Protein AF-A0A9D8MZ70-F1 (afdb_monomer_lite)

Sequence (181 aa):
PFPLDTIAHGWGFSRGAAQVTRVIPSFIDDLSDEHLTVKGLNGTYELSIDGIAIDTFSAATLAAGINLSNYRHTPQYQQALAVMALNETRWDVERRFREWAWVNYDFMMPAGFLNDNSEQAAQKFRELCKDNSWLASKKGTYDQMVRPEVREAYKQEMELLVDQIYKLNQPRKHTFLLKKL

Foldseek 3Di:
DAAWDQDQDDDPGDGGRVCVCVVVVCCCVVPPFDKQADADDAAKWFKDKQNHTFDIDGNVDNNVIDGCCVGCPHPLNVLNVVLVVLVVVLVVLVVLVVLQCCCQVVQCVVVVQRLNPDVVSVVSLVVVCVVPVVSVVCNVSNNQVSDVVSVVVSVVSSVVSVVVSVVSNDDDDMDMDIGHD

Secondary structure (DSSP, 8-state):
------S--STT----GGGHHHHSTTHHHHH---EE---S--SEEEEEETTEEEEEEEHHHHHH-EEGGG-TTSHHHHHHHHHHHHHHHHHHHHHHHHHHHHHIIIIITTTT-TT--SHHHHHHHHHHTTS-HHHHHTHHHHHHHTSHHHHHHHHHHHHHHHHHHHHH-SPPP--EEEEE-

Radius of gyration: 24.44 Å; chains: 1; bounding box: 49×24×69 Å

Structure (mmCIF, N/CA/C/O backbone):
data_AF-A0A9D8MZ70-F1
#
_entry.id   AF-A0A9D8MZ70-F1
#
loop_
_atom_site.group_PDB
_atom_site.id
_atom_site.type_symbol
_atom_site.label_atom_id
_atom_site.label_alt_id
_atom_site.label_comp_id
_atom_site.label_asym_id
_atom_site.label_entity_id
_atom_site.label_seq_id
_atom_site.pdbx_PDB_ins_code
_atom_site.Cartn_x
_atom_site.Cartn_y
_atom_site.Cartn_z
_atom_site.occupancy
_atom_site.B_iso_or_equiv
_atom_site.auth_seq_id
_atom_site.auth_comp_id
_atom_site.auth_asym_id
_atom_site.auth_atom_id
_atom_site.pdbx_PDB_model_num
ATOM 1 N N . PRO A 1 1 ? -4.889 -4.158 12.829 1.00 95.00 1 PRO A N 1
ATOM 2 C CA . PRO A 1 1 ? -5.870 -4.388 11.737 1.00 95.00 1 PRO A CA 1
ATOM 3 C C . PRO A 1 1 ? -5.279 -4.357 10.309 1.00 95.00 1 PRO A C 1
ATOM 5 O O . PRO A 1 1 ? -4.256 -3.712 10.076 1.00 95.00 1 PRO A O 1
ATOM 8 N N . PHE A 1 2 ? -5.940 -5.029 9.353 1.00 96.88 2 PHE A N 1
ATOM 9 C CA . PHE A 1 2 ? -5.606 -4.955 7.924 1.00 96.88 2 PHE A CA 1
ATOM 10 C C . PHE A 1 2 ? -6.157 -3.649 7.317 1.00 96.88 2 PHE A C 1
ATOM 12 O O . PHE A 1 2 ? -7.365 -3.398 7.394 1.00 96.88 2 PHE A O 1
ATOM 19 N N . PRO A 1 3 ? -5.310 -2.787 6.728 1.00 96.88 3 PRO A N 1
ATOM 20 C CA . PRO A 1 3 ? -5.757 -1.528 6.151 1.00 96.88 3 PRO A CA 1
ATOM 21 C C . PRO A 1 3 ? -6.425 -1.769 4.792 1.00 96.88 3 PRO A C 1
ATOM 23 O O . PRO A 1 3 ? -5.901 -2.485 3.943 1.00 96.88 3 PRO A O 1
ATOM 26 N N . LEU A 1 4 ? -7.584 -1.147 4.575 1.00 95.38 4 LEU A N 1
ATOM 27 C CA . LEU A 1 4 ? -8.304 -1.219 3.304 1.00 95.38 4 LEU A CA 1
ATOM 28 C C . LEU A 1 4 ? -8.311 0.134 2.599 1.00 95.38 4 LEU A C 1
ATOM 30 O O . LEU A 1 4 ? -8.761 1.135 3.165 1.00 95.38 4 LEU A O 1
ATOM 34 N N . ASP A 1 5 ? -7.862 0.158 1.349 1.00 94.88 5 ASP A N 1
ATOM 35 C CA . ASP A 1 5 ? -7.857 1.376 0.549 1.00 94.88 5 ASP A CA 1
ATOM 36 C C . ASP A 1 5 ? -9.246 1.690 -0.013 1.00 94.88 5 ASP A C 1
ATOM 38 O O . ASP A 1 5 ? -9.884 0.861 -0.663 1.00 94.88 5 ASP A O 1
ATOM 42 N N . THR A 1 6 ? -9.731 2.900 0.231 1.00 93.69 6 THR A N 1
ATOM 43 C CA . THR A 1 6 ? -11.033 3.361 -0.257 1.00 93.69 6 THR A CA 1
ATOM 44 C C . THR A 1 6 ? -10.952 4.026 -1.628 1.00 93.69 6 THR A C 1
ATOM 46 O O . THR A 1 6 ? -11.993 4.256 -2.244 1.00 93.69 6 THR A O 1
ATOM 49 N N . ILE A 1 7 ? -9.749 4.347 -2.107 1.00 93.50 7 ILE A N 1
ATOM 50 C CA . ILE A 1 7 ? -9.525 5.038 -3.375 1.00 93.50 7 ILE A CA 1
ATOM 51 C C . ILE A 1 7 ? -9.366 4.019 -4.509 1.00 93.50 7 ILE A C 1
ATOM 53 O O . ILE A 1 7 ? -8.772 2.954 -4.355 1.00 93.50 7 ILE A O 1
ATOM 57 N N . ALA A 1 8 ? -9.943 4.334 -5.669 1.00 93.62 8 ALA A N 1
ATOM 58 C CA . ALA A 1 8 ? -9.749 3.563 -6.890 1.00 93.62 8 ALA A CA 1
ATOM 59 C C . ALA A 1 8 ? -8.485 4.064 -7.603 1.00 93.62 8 ALA A C 1
ATOM 61 O O . ALA A 1 8 ? -8.526 5.052 -8.335 1.00 93.62 8 ALA A O 1
ATOM 62 N N . HIS A 1 9 ? -7.359 3.401 -7.350 1.00 89.19 9 HIS A N 1
ATOM 63 C CA . HIS A 1 9 ? -6.083 3.711 -7.990 1.00 89.19 9 HIS A CA 1
ATOM 64 C C . HIS A 1 9 ? -6.033 3.158 -9.417 1.00 89.19 9 HIS A C 1
ATOM 66 O O . HIS A 1 9 ? -6.472 2.041 -9.668 1.00 89.19 9 HIS A O 1
ATOM 72 N N . GLY A 1 10 ? -5.467 3.922 -10.353 1.00 86.56 10 GLY A N 1
ATOM 73 C CA . GLY A 1 10 ? -5.257 3.487 -11.735 1.00 86.56 10 GLY A CA 1
ATOM 74 C C . GLY A 1 10 ? -6.297 3.995 -12.738 1.00 86.56 10 GLY A C 1
ATOM 75 O O . GLY A 1 10 ? -7.455 4.272 -12.426 1.00 86.56 10 GLY A O 1
ATOM 76 N N . TRP A 1 11 ? -5.857 4.146 -13.988 1.00 84.88 11 TRP A N 1
ATOM 77 C CA . TRP A 1 11 ? -6.700 4.656 -15.066 1.00 84.88 11 TRP A CA 1
ATOM 78 C C . TRP A 1 11 ? -7.848 3.688 -15.379 1.00 84.88 11 TRP A C 1
ATOM 80 O O . TRP A 1 11 ? -7.628 2.503 -15.622 1.00 84.88 11 TRP A O 1
ATOM 90 N N . GLY A 1 12 ? -9.077 4.208 -15.390 1.00 89.94 12 GLY A N 1
ATOM 91 C CA . GLY A 1 12 ? -10.285 3.437 -15.694 1.00 89.94 12 GLY A CA 1
ATOM 92 C C . GLY A 1 12 ? -10.836 2.606 -14.529 1.00 89.94 12 GLY A C 1
ATOM 93 O O . GLY A 1 12 ? -11.868 1.954 -14.695 1.00 89.94 12 GLY A O 1
ATOM 94 N N . PHE A 1 13 ? -10.203 2.623 -13.351 1.00 91.31 13 PHE A N 1
ATOM 95 C CA . PHE A 1 13 ? -10.710 1.901 -12.184 1.00 91.31 13 PHE A CA 1
ATOM 96 C C . PHE A 1 13 ? -11.772 2.722 -11.445 1.00 91.31 13 PHE A C 1
ATOM 98 O O . PHE A 1 13 ? -11.669 3.935 -11.297 1.00 91.31 13 PHE A O 1
ATOM 105 N N . SER A 1 14 ? -12.820 2.038 -10.980 1.00 92.56 14 SER A N 1
ATOM 106 C CA . SER A 1 14 ? -13.974 2.644 -10.290 1.00 92.56 14 SER A CA 1
ATOM 107 C C . SER A 1 14 ? -14.202 2.089 -8.882 1.00 92.56 14 SER A C 1
ATOM 109 O O . SER A 1 14 ? -15.163 2.458 -8.205 1.00 92.56 14 SER A O 1
ATOM 111 N N . ARG A 1 15 ? -13.342 1.168 -8.435 1.00 93.19 15 ARG A N 1
ATOM 112 C CA . ARG A 1 15 ? -13.492 0.435 -7.177 1.00 93.19 15 ARG A CA 1
ATOM 113 C C . ARG A 1 15 ? -12.155 0.382 -6.446 1.00 93.19 15 ARG A C 1
ATOM 115 O O . ARG A 1 15 ? -11.182 -0.097 -7.013 1.00 93.19 15 ARG A O 1
ATOM 122 N N . GLY A 1 16 ? -12.127 0.868 -5.206 1.00 93.31 16 GLY A N 1
ATOM 123 C CA . GLY A 1 16 ? -10.988 0.692 -4.302 1.00 93.31 16 GLY A CA 1
ATOM 124 C C . GLY A 1 16 ? -10.985 -0.685 -3.637 1.00 93.31 16 GLY A C 1
ATOM 125 O O . GLY A 1 16 ? -12.011 -1.377 -3.620 1.00 93.31 16 GLY A O 1
ATOM 126 N N . ALA A 1 17 ? -9.848 -1.061 -3.050 1.00 93.69 17 ALA A N 1
ATOM 127 C CA . ALA A 1 17 ? -9.653 -2.354 -2.390 1.00 93.69 17 ALA A CA 1
ATOM 128 C C . ALA A 1 17 ? -10.687 -2.631 -1.282 1.00 93.69 17 ALA A C 1
ATOM 130 O O . ALA A 1 17 ? -11.139 -3.762 -1.120 1.00 93.69 17 ALA A O 1
ATOM 131 N N . ALA A 1 18 ? -11.147 -1.595 -0.577 1.00 94.69 18 ALA A N 1
ATOM 132 C CA . ALA A 1 18 ? -12.158 -1.680 0.473 1.00 94.69 18 ALA A CA 1
ATOM 133 C C . ALA A 1 18 ? -13.497 -2.264 0.001 1.00 94.69 18 ALA A C 1
ATOM 135 O O . ALA A 1 18 ? -14.266 -2.751 0.824 1.00 94.69 18 ALA A O 1
ATOM 136 N N . GLN A 1 19 ? -13.786 -2.268 -1.306 1.00 95.25 19 GLN A N 1
ATOM 137 C CA . GLN A 1 19 ? -14.992 -2.917 -1.825 1.00 95.25 19 GLN A CA 1
ATOM 138 C C . GLN A 1 19 ? -14.969 -4.445 -1.686 1.00 95.25 19 GLN A C 1
ATOM 140 O O . GLN A 1 19 ? -16.020 -5.066 -1.846 1.00 95.25 19 GLN A O 1
ATOM 145 N N . VAL A 1 20 ? -13.825 -5.050 -1.337 1.00 94.25 20 VAL A N 1
ATOM 146 C CA . VAL A 1 20 ? -13.727 -6.485 -1.034 1.00 94.25 20 VAL A CA 1
ATOM 147 C C . VAL A 1 20 ? -14.742 -6.919 0.023 1.00 94.25 20 VAL A C 1
ATOM 149 O O . VAL A 1 20 ? -15.337 -7.979 -0.126 1.00 94.25 20 VAL A O 1
ATOM 152 N N . THR A 1 21 ? -15.054 -6.069 1.007 1.00 93.50 21 THR A N 1
ATOM 153 C CA . THR A 1 21 ? -16.018 -6.376 2.080 1.00 93.50 21 THR A CA 1
ATOM 154 C C . THR A 1 21 ? -17.462 -6.485 1.590 1.00 93.50 21 THR A C 1
ATOM 156 O O . THR A 1 21 ? -18.312 -7.036 2.278 1.00 93.50 21 THR A O 1
ATOM 159 N N . ARG A 1 22 ? -17.767 -5.990 0.383 1.00 93.38 22 ARG A N 1
ATOM 160 C CA . ARG A 1 22 ? -19.078 -6.182 -0.260 1.00 93.38 22 ARG A CA 1
ATOM 161 C C . ARG A 1 22 ? -19.144 -7.468 -1.076 1.00 93.38 22 ARG A C 1
ATOM 163 O O . ARG A 1 22 ? -20.232 -7.980 -1.309 1.00 93.38 22 ARG A O 1
ATOM 170 N N . VAL A 1 23 ? -17.996 -7.946 -1.553 1.00 95.12 23 VAL A N 1
ATOM 171 C CA . VAL A 1 23 ? -17.881 -9.162 -2.370 1.00 95.12 23 VAL A CA 1
ATOM 172 C C . VAL A 1 23 ? -17.727 -10.391 -1.478 1.00 95.12 23 VAL A C 1
ATOM 174 O O . VAL A 1 23 ? -18.334 -11.423 -1.743 1.00 95.12 23 VAL A O 1
ATOM 177 N N . ILE A 1 24 ? -16.949 -10.257 -0.405 1.00 95.31 24 ILE A N 1
ATOM 178 C CA . ILE A 1 24 ? -16.707 -11.266 0.623 1.00 95.31 24 ILE A CA 1
ATOM 179 C C . ILE A 1 24 ? -17.100 -10.630 1.965 1.00 95.31 24 ILE A C 1
ATOM 181 O O . ILE A 1 24 ? -16.262 -9.994 2.609 1.00 95.31 24 ILE A O 1
ATOM 185 N N . PRO A 1 25 ? -18.375 -10.745 2.383 1.00 90.62 25 PRO A N 1
ATOM 186 C CA . PRO A 1 25 ? -18.862 -10.107 3.607 1.00 90.62 25 PRO A CA 1
ATOM 187 C C . PRO A 1 25 ? -18.110 -10.525 4.874 1.00 90.62 25 PRO A C 1
ATOM 189 O O . PRO A 1 25 ? -17.962 -9.710 5.775 1.00 90.62 25 PRO A O 1
ATOM 192 N N . SER A 1 26 ? -17.584 -11.754 4.915 1.00 93.00 26 SER A N 1
ATOM 193 C CA . SER A 1 26 ? -16.803 -12.275 6.043 1.00 93.00 26 S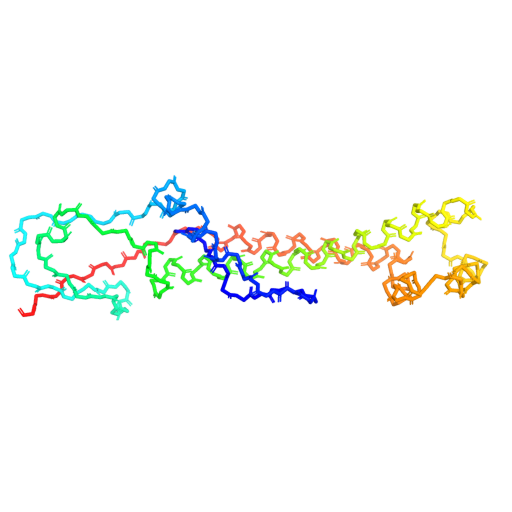ER A CA 1
ATOM 194 C C . SER A 1 26 ? -15.341 -11.823 6.052 1.00 93.00 26 SER A C 1
ATOM 196 O O . SER A 1 26 ? -14.625 -12.144 6.986 1.00 93.00 26 SER A O 1
ATOM 198 N N . PHE A 1 27 ? -14.863 -11.066 5.054 1.00 94.62 27 PHE A N 1
ATOM 199 C CA . PHE A 1 27 ? -13.437 -10.734 4.915 1.00 94.62 27 PHE A CA 1
ATOM 200 C C . PHE A 1 27 ? -12.829 -10.119 6.183 1.00 94.62 27 PHE A C 1
ATOM 202 O O . PHE A 1 27 ? -11.719 -10.476 6.574 1.00 94.62 27 PHE A O 1
ATOM 209 N N . ILE A 1 28 ? -13.543 -9.182 6.814 1.00 93.50 28 ILE A N 1
ATOM 210 C CA . ILE A 1 28 ? -13.063 -8.532 8.038 1.00 93.50 28 ILE A CA 1
ATOM 211 C C . ILE A 1 28 ? -13.038 -9.518 9.205 1.00 93.50 28 ILE A C 1
ATOM 213 O O . ILE A 1 28 ? -12.049 -9.550 9.931 1.00 93.50 28 ILE A O 1
ATOM 217 N N . ASP A 1 29 ? -14.077 -10.334 9.346 1.00 90.31 29 ASP A N 1
ATOM 218 C CA . ASP A 1 29 ? -14.194 -11.309 10.431 1.00 90.31 29 ASP A CA 1
ATOM 219 C C . ASP A 1 29 ? -13.171 -12.447 10.282 1.00 90.31 29 ASP A C 1
ATOM 221 O O . ASP A 1 29 ? -12.610 -12.915 11.266 1.00 90.31 29 ASP A O 1
ATOM 225 N N . ASP A 1 30 ? -12.862 -12.851 9.048 1.00 92.94 30 ASP A N 1
ATOM 226 C CA . ASP A 1 30 ? -11.947 -13.957 8.765 1.00 92.94 30 ASP A CA 1
ATOM 227 C C . ASP A 1 30 ? -10.468 -13.534 8.826 1.00 92.94 30 ASP A C 1
ATOM 229 O O . ASP A 1 30 ? -9.612 -14.323 9.229 1.00 92.94 30 ASP A O 1
ATOM 233 N N . LEU A 1 31 ? -10.137 -12.311 8.382 1.00 93.00 31 LEU A N 1
ATOM 234 C CA . LEU A 1 31 ? -8.747 -11.901 8.109 1.00 93.00 31 LEU A CA 1
ATOM 235 C C . LEU A 1 31 ? -8.291 -10.635 8.844 1.00 93.00 31 LEU A C 1
ATOM 237 O O . LEU A 1 31 ? -7.103 -10.309 8.822 1.00 93.00 31 LEU A O 1
ATOM 241 N N . SER A 1 32 ? -9.200 -9.898 9.479 1.00 93.00 32 SER A N 1
ATOM 242 C CA . SER A 1 32 ? -8.877 -8.666 10.202 1.00 93.00 32 SER A CA 1
ATOM 243 C C . SER A 1 32 ? -9.678 -8.543 11.499 1.00 93.00 32 SER A C 1
ATOM 245 O O . SER A 1 32 ? -10.183 -7.469 11.829 1.00 93.00 32 SER A O 1
ATOM 247 N N . ASP A 1 33 ? -9.774 -9.632 12.253 1.00 92.44 33 ASP A N 1
ATOM 248 C CA . ASP A 1 33 ? -10.443 -9.640 13.547 1.00 92.44 33 ASP A CA 1
ATOM 249 C C . ASP A 1 33 ? -9.554 -9.050 14.663 1.00 92.44 33 ASP A C 1
ATOM 251 O O . ASP A 1 33 ? -8.544 -9.632 15.060 1.00 92.44 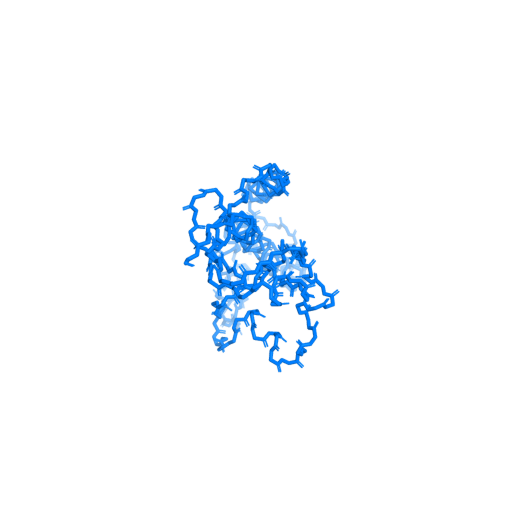33 ASP A O 1
ATOM 255 N N . GLU A 1 34 ? -9.922 -7.866 15.167 1.00 95.56 34 GLU A N 1
ATOM 256 C CA . GLU A 1 34 ? -9.282 -7.188 16.299 1.00 95.56 34 GLU A CA 1
ATOM 257 C C . GLU A 1 34 ? -10.299 -6.958 17.432 1.00 95.56 34 GLU A C 1
ATOM 259 O O . GLU A 1 34 ? -10.714 -5.832 17.717 1.00 95.56 34 GLU A O 1
ATOM 264 N N . HIS A 1 35 ? -10.749 -8.045 18.060 1.00 95.50 35 HIS A N 1
ATOM 265 C CA . HIS A 1 35 ? -11.798 -8.008 19.081 1.00 95.50 35 HIS A CA 1
ATOM 266 C C . HIS A 1 35 ? -11.371 -7.412 20.436 1.00 95.50 35 HIS A C 1
ATOM 268 O O . HIS A 1 35 ? -10.442 -7.881 21.096 1.00 95.50 35 HIS A O 1
ATOM 274 N N . LEU A 1 36 ? -12.160 -6.449 20.923 1.00 97.50 36 LEU A N 1
ATOM 275 C CA . LEU A 1 36 ? -12.163 -5.967 22.305 1.00 97.50 36 LEU A CA 1
ATOM 276 C C . LEU A 1 36 ? -13.424 -6.462 23.016 1.00 97.50 36 LEU A C 1
ATOM 278 O O . LEU A 1 36 ? -14.539 -6.135 22.617 1.00 97.50 36 LEU A O 1
ATOM 282 N N . THR A 1 37 ? -13.248 -7.218 24.101 1.00 98.38 37 THR A N 1
ATOM 283 C CA . THR A 1 37 ? -14.351 -7.695 24.951 1.00 98.38 37 THR A CA 1
ATOM 284 C C . THR A 1 37 ? -14.170 -7.202 26.380 1.00 98.38 37 THR A C 1
ATOM 286 O O . THR A 1 37 ? -13.137 -7.454 26.998 1.00 98.38 37 THR A O 1
ATOM 289 N N . VAL A 1 38 ? -15.194 -6.550 26.934 1.00 98.12 38 VAL A N 1
ATOM 290 C CA . VAL A 1 38 ? -15.197 -6.074 28.324 1.00 98.12 38 VAL A CA 1
ATOM 291 C C . VAL A 1 38 ? -16.490 -6.502 29.006 1.00 98.12 38 VAL A C 1
ATOM 293 O O . VAL A 1 38 ? -17.580 -6.063 28.650 1.00 98.12 38 VAL A O 1
ATOM 296 N N . LYS A 1 39 ? -16.366 -7.381 30.002 1.00 97.94 39 LYS A N 1
ATOM 297 C CA . LYS A 1 39 ? -17.492 -7.938 30.766 1.00 97.94 39 LYS A CA 1
ATOM 298 C C . LYS A 1 39 ? -17.579 -7.294 32.151 1.00 97.94 39 LYS A C 1
ATOM 300 O O . LYS A 1 39 ? -16.591 -6.782 32.665 1.00 97.94 39 LYS A O 1
ATOM 305 N N . GLY A 1 40 ? -18.763 -7.347 32.763 1.00 97.00 40 GLY A N 1
ATOM 306 C CA . GLY A 1 40 ? -19.000 -6.848 34.127 1.00 97.00 40 GLY A CA 1
ATOM 307 C C . GLY A 1 40 ? -19.352 -5.359 34.228 1.00 97.00 40 GLY A C 1
ATOM 308 O O . GLY A 1 40 ? -19.506 -4.845 35.332 1.00 97.00 40 GLY A O 1
ATOM 309 N N . LEU A 1 41 ? -19.504 -4.669 33.095 1.00 97.12 41 LEU A N 1
ATOM 310 C CA . LEU A 1 41 ? -19.966 -3.282 33.045 1.00 97.12 41 LEU A CA 1
ATOM 311 C C . LEU A 1 41 ? -21.500 -3.187 33.024 1.00 97.12 41 LEU A C 1
ATOM 313 O O . LEU A 1 41 ? -22.199 -4.174 32.797 1.00 97.12 41 LEU A O 1
ATOM 317 N N . ASN A 1 42 ? -22.029 -1.977 33.226 1.00 97.62 42 ASN A N 1
ATOM 318 C CA . ASN A 1 42 ? -23.446 -1.661 33.033 1.00 97.62 42 ASN A CA 1
ATOM 319 C C . ASN A 1 42 ? -23.638 -0.240 32.484 1.00 97.62 42 ASN A C 1
ATOM 321 O O . ASN A 1 42 ? -22.824 0.646 32.735 1.00 97.62 42 ASN A O 1
ATOM 325 N N . GLY A 1 43 ? -24.739 -0.014 31.769 1.00 97.81 43 GLY A N 1
ATOM 326 C CA . GLY A 1 43 ? -25.009 1.263 31.110 1.00 97.81 43 GLY A CA 1
ATOM 327 C C . GLY A 1 43 ? -24.228 1.425 29.806 1.00 97.81 43 GLY A C 1
ATOM 328 O O . GLY A 1 43 ? -23.960 0.441 29.111 1.00 97.81 43 GLY A O 1
ATOM 329 N N . THR A 1 44 ? -23.887 2.669 29.488 1.00 98.62 44 THR A N 1
ATOM 330 C CA . THR A 1 44 ? -23.281 3.074 28.217 1.00 98.62 44 THR A CA 1
ATOM 331 C C . THR A 1 44 ? -21.921 3.716 28.470 1.00 98.62 44 THR A C 1
ATOM 333 O O . THR A 1 44 ? -21.743 4.425 29.459 1.00 98.62 44 THR A O 1
ATOM 336 N N . TYR A 1 45 ? -20.959 3.452 27.589 1.00 98.81 45 TYR A N 1
ATOM 337 C CA . TYR A 1 45 ? -19.591 3.943 27.701 1.00 98.81 45 TYR A CA 1
ATOM 338 C C . TYR A 1 45 ? -19.119 4.529 26.381 1.00 98.81 45 TYR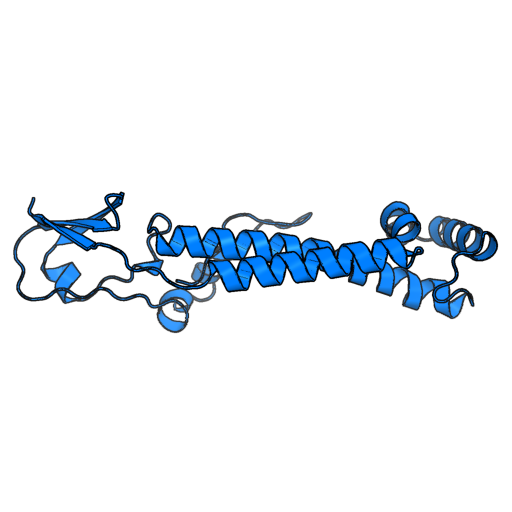 A C 1
ATOM 340 O O . TYR A 1 45 ? -19.311 3.922 25.332 1.00 98.81 45 TYR A O 1
ATOM 348 N N . GLU A 1 46 ? -18.430 5.658 26.448 1.00 98.62 46 GLU A N 1
ATOM 349 C CA . GLU A 1 46 ? -17.588 6.137 25.359 1.00 98.62 46 GLU A CA 1
ATOM 350 C C . GLU A 1 46 ? -16.235 5.420 25.435 1.00 98.62 46 GLU A C 1
ATOM 352 O O . GLU A 1 46 ? -15.557 5.456 26.470 1.00 98.62 46 GLU A O 1
ATOM 357 N N . LEU A 1 47 ? -15.853 4.746 24.350 1.00 98.69 47 LEU A N 1
ATOM 358 C CA . LEU A 1 47 ? -14.516 4.195 24.174 1.00 98.69 47 LEU A CA 1
ATOM 359 C C . LEU A 1 47 ? -13.616 5.258 23.553 1.00 98.69 47 LEU A C 1
ATOM 361 O O . LEU A 1 47 ? -13.930 5.807 22.499 1.00 98.69 47 LEU A O 1
ATOM 365 N N . SER A 1 48 ? -12.446 5.467 24.146 1.00 98.69 48 SER A N 1
ATOM 366 C CA . SER A 1 48 ? -11.338 6.171 23.504 1.00 98.69 48 SER A CA 1
ATOM 367 C C . SER A 1 48 ? -10.052 5.354 23.558 1.00 98.69 48 SER A C 1
ATOM 369 O O . SER A 1 48 ? -9.843 4.556 24.476 1.00 98.69 48 SER A O 1
ATOM 371 N N . ILE A 1 49 ? -9.194 5.548 22.557 1.00 98.69 49 ILE A N 1
ATOM 372 C CA . ILE A 1 49 ? -7.869 4.928 22.466 1.00 98.69 49 ILE A CA 1
ATOM 373 C C . ILE A 1 49 ? -6.854 6.046 22.257 1.00 98.69 49 ILE A C 1
ATOM 375 O O . ILE A 1 49 ? -6.988 6.834 21.325 1.00 98.69 49 ILE A O 1
ATOM 379 N N . ASP A 1 50 ? -5.874 6.153 23.153 1.00 98.31 50 ASP A N 1
ATOM 380 C CA . ASP A 1 50 ? -4.894 7.249 23.193 1.00 98.31 50 ASP A CA 1
ATOM 381 C C . ASP A 1 50 ? -5.543 8.648 23.174 1.00 98.31 50 ASP A C 1
ATOM 383 O O . ASP A 1 50 ? -5.038 9.591 22.569 1.00 98.31 50 ASP A O 1
ATOM 387 N N . GLY A 1 51 ? -6.702 8.781 23.828 1.00 97.75 51 GLY A N 1
ATOM 388 C CA . GLY A 1 51 ? -7.472 10.028 23.878 1.00 97.75 51 GLY A CA 1
ATOM 389 C C . GLY A 1 51 ? -8.299 10.330 22.622 1.00 97.75 51 GLY A C 1
ATOM 390 O O . GLY A 1 51 ? -9.022 11.323 22.610 1.00 97.75 51 GLY A O 1
ATOM 391 N N . ILE A 1 52 ? -8.250 9.482 21.590 1.00 98.12 52 ILE A N 1
ATOM 392 C CA . ILE A 1 52 ? -9.109 9.587 20.404 1.00 98.12 52 ILE A CA 1
ATOM 393 C C . ILE A 1 52 ? -10.430 8.877 20.694 1.00 98.12 52 ILE A C 1
ATOM 395 O O . ILE A 1 52 ? -10.435 7.674 20.954 1.00 98.12 52 ILE A O 1
ATOM 399 N N . ALA A 1 53 ? -11.546 9.607 20.644 1.00 98.12 53 ALA A N 1
ATOM 400 C CA . ALA A 1 53 ? -12.881 9.026 20.767 1.00 98.12 53 ALA A CA 1
ATOM 401 C C . ALA A 1 53 ? -13.153 8.067 19.599 1.00 98.12 53 ALA A C 1
ATOM 403 O O . ALA A 1 53 ? -13.010 8.439 18.433 1.00 98.12 53 ALA A O 1
ATOM 404 N N . ILE A 1 54 ? -13.524 6.827 19.921 1.00 98.25 54 ILE A N 1
ATOM 405 C CA . ILE A 1 54 ? -13.795 5.782 18.936 1.00 98.25 54 ILE A CA 1
ATOM 406 C C . ILE A 1 54 ? -15.283 5.723 18.633 1.00 98.25 54 ILE A C 1
ATOM 408 O O . ILE A 1 54 ? -15.677 6.007 17.505 1.00 98.25 54 ILE A O 1
ATOM 412 N N . ASP A 1 55 ? -16.081 5.360 19.636 1.00 98.44 55 ASP A N 1
ATOM 413 C CA . ASP A 1 55 ? -17.534 5.248 19.544 1.00 98.44 55 ASP A CA 1
ATOM 414 C C . ASP A 1 55 ? -18.135 5.071 20.951 1.00 98.44 55 ASP A C 1
ATOM 416 O O . ASP A 1 55 ? -17.417 4.939 21.949 1.00 98.44 55 ASP A O 1
ATOM 420 N N . THR A 1 56 ? -19.460 5.045 21.030 1.00 98.56 56 THR A N 1
ATOM 421 C CA . THR A 1 56 ? -20.227 4.792 22.245 1.00 98.56 56 THR A CA 1
ATOM 422 C C . THR A 1 56 ? -20.872 3.409 22.201 1.00 98.56 56 THR A C 1
ATOM 424 O O . THR A 1 56 ? -21.589 3.068 21.264 1.00 98.56 56 THR A O 1
ATOM 427 N N . PHE A 1 57 ? -20.682 2.620 23.257 1.00 98.50 57 PHE A N 1
ATOM 428 C CA . PHE A 1 57 ? -21.154 1.241 23.336 1.00 98.50 57 PHE A CA 1
ATOM 429 C C . PHE A 1 57 ? -21.963 0.976 24.598 1.00 98.50 57 PHE A C 1
ATOM 431 O O . PHE A 1 57 ? -21.642 1.456 25.687 1.00 98.50 57 PHE A O 1
ATOM 438 N N . SER A 1 58 ? -22.983 0.128 24.473 1.00 98.62 58 SER A N 1
ATOM 439 C CA . SER A 1 58 ? -23.617 -0.463 25.649 1.00 98.62 58 SER A CA 1
ATOM 440 C C . SER A 1 58 ? -22.686 -1.496 26.292 1.00 98.62 58 SER A C 1
ATOM 442 O O . SER A 1 58 ? -21.898 -2.158 25.610 1.00 98.62 58 SER A O 1
ATOM 444 N N . ALA A 1 59 ? -22.821 -1.706 27.601 1.00 98.44 59 ALA A N 1
ATOM 445 C CA . ALA A 1 59 ? -22.115 -2.778 28.297 1.00 98.44 59 ALA A CA 1
ATOM 446 C C . ALA A 1 59 ? -22.410 -4.169 27.703 1.00 98.44 59 ALA A C 1
ATOM 448 O O . ALA A 1 59 ? -21.529 -5.023 27.690 1.00 98.44 59 ALA A O 1
ATOM 449 N N . ALA A 1 60 ? -23.620 -4.390 27.174 1.00 98.44 60 ALA A N 1
ATOM 450 C CA . ALA A 1 60 ? -23.977 -5.636 26.497 1.00 98.44 60 ALA A CA 1
ATOM 451 C C . ALA A 1 60 ? -23.193 -5.816 25.185 1.00 98.44 60 ALA A C 1
ATOM 453 O O . ALA A 1 60 ? -22.674 -6.899 24.928 1.00 98.44 60 ALA A O 1
ATOM 454 N N . THR A 1 61 ? -23.041 -4.746 24.397 1.00 98.38 61 THR A N 1
ATOM 455 C CA . THR A 1 61 ? -22.235 -4.738 23.165 1.00 98.38 61 THR A CA 1
ATOM 456 C C . THR A 1 61 ? -20.762 -5.009 23.471 1.00 98.38 61 THR A C 1
ATOM 458 O O . THR A 1 61 ? -20.154 -5.875 22.851 1.00 98.38 61 THR A O 1
ATOM 461 N N . LEU A 1 62 ? -20.199 -4.343 24.485 1.00 98.44 62 LEU A N 1
ATOM 462 C CA . LEU A 1 62 ? -18.820 -4.588 24.926 1.00 98.44 62 LEU A CA 1
ATOM 463 C C . LEU A 1 62 ? -18.616 -6.017 25.451 1.00 98.44 62 LEU A C 1
ATOM 465 O O . LEU A 1 62 ? -17.553 -6.598 25.242 1.00 98.44 62 LEU A O 1
ATOM 469 N N . ALA A 1 63 ? -19.619 -6.599 26.113 1.00 98.31 63 ALA A N 1
ATOM 470 C CA . ALA A 1 63 ? -19.556 -7.971 26.612 1.00 98.31 63 ALA A CA 1
ATOM 471 C C . ALA A 1 63 ? -19.658 -9.024 25.496 1.00 98.31 63 ALA A C 1
ATOM 473 O O . ALA A 1 63 ? -19.087 -10.108 25.648 1.00 98.31 63 ALA A O 1
ATOM 474 N N . ALA A 1 64 ? -20.375 -8.712 24.410 1.00 98.00 64 ALA A N 1
ATOM 475 C CA . ALA A 1 64 ? -20.440 -9.528 23.197 1.00 98.00 64 ALA A CA 1
ATOM 476 C C . ALA A 1 64 ? -19.143 -9.451 22.370 1.00 98.00 64 ALA A C 1
ATOM 478 O O . ALA A 1 64 ? -18.793 -10.417 21.697 1.00 98.00 64 ALA A O 1
ATOM 479 N N . GLY A 1 65 ? -18.416 -8.339 22.486 1.00 97.62 65 GLY A N 1
ATOM 480 C CA . GLY A 1 65 ? -17.180 -8.076 21.763 1.00 97.62 65 GLY A CA 1
ATOM 481 C C . GLY A 1 65 ? -17.411 -7.142 20.578 1.00 97.62 65 GLY A C 1
ATOM 482 O O . GLY A 1 65 ? -18.415 -7.240 19.876 1.00 97.62 65 GLY A O 1
ATOM 483 N N . ILE A 1 66 ? -16.476 -6.217 20.374 1.00 97.50 66 ILE A N 1
ATOM 484 C CA . ILE A 1 66 ? -16.460 -5.301 19.231 1.00 97.50 66 ILE A CA 1
ATOM 485 C C . ILE A 1 66 ? -15.168 -5.493 18.443 1.00 97.50 66 ILE A C 1
ATOM 487 O O . ILE A 1 66 ? -14.095 -5.579 19.036 1.00 97.50 66 ILE A O 1
ATOM 491 N N . ASN A 1 67 ? -15.253 -5.523 17.115 1.00 97.19 67 ASN A N 1
ATOM 492 C CA . ASN A 1 67 ? -14.075 -5.594 16.257 1.00 97.19 67 ASN A CA 1
ATOM 493 C C . ASN A 1 67 ? -13.535 -4.181 15.986 1.00 97.19 67 ASN A C 1
ATOM 495 O O . ASN A 1 67 ? -14.142 -3.400 15.248 1.00 97.19 67 ASN A O 1
ATOM 499 N N . LEU A 1 68 ? -12.387 -3.850 16.582 1.00 97.75 68 LEU A N 1
ATOM 500 C CA . LEU A 1 68 ? -11.744 -2.540 16.464 1.00 97.75 68 LEU A CA 1
ATOM 501 C C . LEU A 1 68 ? -11.255 -2.241 15.042 1.00 97.75 68 LEU A C 1
ATOM 503 O O . LEU A 1 68 ? -11.103 -1.073 14.686 1.00 97.75 68 LEU A O 1
ATOM 507 N N . SER A 1 69 ? -11.060 -3.260 14.200 1.00 96.56 69 SER A N 1
ATOM 508 C CA . SER A 1 69 ? -10.642 -3.064 12.808 1.00 96.56 69 SER A CA 1
ATOM 509 C C . SER A 1 69 ? -11.686 -2.337 11.953 1.00 96.56 69 SER A C 1
ATOM 511 O O . SER A 1 69 ? -11.335 -1.730 10.942 1.00 96.56 69 SER A O 1
ATOM 513 N N . ASN A 1 70 ? -12.953 -2.325 12.381 1.00 95.00 70 ASN A N 1
ATOM 514 C CA . ASN A 1 70 ? -14.012 -1.558 11.726 1.00 95.00 70 ASN A CA 1
ATOM 515 C C . ASN A 1 70 ? -13.864 -0.040 11.934 1.00 95.00 70 ASN A C 1
ATOM 517 O O . ASN A 1 70 ? -14.488 0.750 11.226 1.00 95.00 70 ASN A O 1
ATOM 521 N N . TYR A 1 71 ? -13.015 0.384 12.872 1.00 96.62 71 TYR A N 1
ATOM 522 C CA . TYR A 1 71 ? -12.833 1.779 13.255 1.00 96.62 71 TYR A CA 1
ATOM 523 C C . TYR A 1 71 ? -11.516 2.320 12.696 1.00 96.62 71 TYR A C 1
ATOM 525 O O . TYR A 1 71 ? -10.444 2.206 13.297 1.00 96.62 71 TYR A O 1
ATOM 533 N N . ARG A 1 72 ? -11.602 2.949 11.517 1.00 95.62 72 ARG A N 1
ATOM 534 C CA . ARG A 1 72 ? -10.431 3.451 10.774 1.00 95.62 72 ARG A CA 1
ATOM 535 C C . ARG A 1 72 ? -9.622 4.507 11.526 1.00 95.62 72 ARG A C 1
ATOM 537 O O . ARG A 1 72 ? -8.447 4.689 11.227 1.00 95.62 72 ARG A O 1
ATOM 544 N N . HIS A 1 73 ? -10.236 5.234 12.453 1.00 96.44 73 HIS A N 1
ATOM 545 C CA . HIS A 1 73 ? -9.603 6.301 13.234 1.00 96.44 73 HIS A CA 1
ATOM 546 C C . HIS A 1 73 ? -8.910 5.814 14.509 1.00 96.44 73 HIS A C 1
ATOM 548 O O . HIS A 1 73 ? -8.336 6.633 15.223 1.00 96.44 73 HIS A O 1
ATOM 554 N N . THR A 1 74 ? -8.906 4.508 14.793 1.00 98.12 74 THR A N 1
ATOM 555 C CA . THR A 1 74 ? -8.068 3.975 15.877 1.00 98.12 74 THR A CA 1
ATOM 556 C C . THR A 1 74 ? -6.580 4.233 15.577 1.00 98.12 74 THR A C 1
ATOM 558 O O . THR A 1 74 ? -6.170 4.151 14.410 1.00 98.12 74 THR A O 1
ATOM 561 N N . PRO A 1 75 ? -5.741 4.534 16.589 1.00 98.25 75 PRO A N 1
ATOM 562 C CA . PRO A 1 75 ? -4.313 4.794 16.383 1.00 98.25 75 PRO A CA 1
ATOM 563 C C . PRO A 1 75 ? -3.589 3.687 15.601 1.00 98.25 75 PRO A C 1
ATOM 565 O O . PRO A 1 75 ? -2.825 3.968 14.676 1.00 98.25 75 PRO A O 1
ATOM 568 N N . GLN A 1 76 ? -3.873 2.423 15.914 1.00 97.62 76 GLN A N 1
ATOM 569 C CA . GLN A 1 76 ? -3.285 1.271 15.235 1.00 97.62 76 GLN A CA 1
ATOM 570 C C . GLN A 1 76 ? -3.788 1.092 13.793 1.00 97.62 76 GLN A C 1
ATOM 572 O O . GLN A 1 76 ? -3.044 0.604 12.941 1.00 97.62 76 GLN A O 1
ATOM 577 N N . TYR A 1 77 ? -5.016 1.515 13.469 1.00 98.06 77 TYR A N 1
ATOM 578 C CA . TYR A 1 77 ? -5.490 1.515 12.082 1.00 98.06 77 TYR A CA 1
ATOM 579 C C . TYR A 1 77 ? -4.843 2.647 11.278 1.00 98.06 77 TYR A C 1
ATOM 581 O O . TYR A 1 77 ? -4.457 2.437 10.131 1.00 98.06 77 TYR A O 1
ATOM 589 N N . GLN A 1 78 ? -4.629 3.819 11.881 1.00 98.06 78 GLN A N 1
ATOM 590 C CA . GLN A 1 78 ? -3.865 4.903 11.251 1.00 98.06 78 GLN A CA 1
ATOM 591 C C . GLN A 1 78 ? -2.409 4.493 10.977 1.00 98.06 78 GLN A C 1
ATOM 593 O O . GLN A 1 78 ? -1.885 4.752 9.894 1.00 98.06 78 GLN A O 1
ATOM 598 N N . GLN A 1 79 ? -1.777 3.773 11.908 1.00 98.38 79 GLN A N 1
ATOM 599 C CA . GLN A 1 79 ? -0.467 3.154 11.687 1.00 98.38 79 GLN A CA 1
ATOM 600 C C . GLN A 1 79 ? -0.494 2.172 10.504 1.00 98.38 79 GLN A C 1
ATOM 602 O O . GLN A 1 79 ? 0.391 2.214 9.647 1.00 98.38 79 GLN A O 1
ATOM 607 N N . ALA A 1 80 ? -1.523 1.324 10.414 1.00 98.38 80 ALA A N 1
ATOM 608 C CA . ALA A 1 80 ? -1.693 0.394 9.300 1.00 98.38 80 ALA A CA 1
ATOM 609 C C . ALA A 1 80 ? -1.902 1.117 7.954 1.00 98.38 80 ALA A C 1
ATOM 611 O O . ALA A 1 80 ? -1.325 0.714 6.947 1.00 98.38 80 ALA A O 1
ATOM 612 N N . LEU A 1 81 ? -2.659 2.219 7.921 1.00 98.06 81 LEU A N 1
ATOM 613 C CA . LEU A 1 81 ? -2.833 3.040 6.716 1.00 98.06 81 LEU A CA 1
ATOM 614 C C . LEU A 1 81 ? -1.520 3.672 6.244 1.00 98.06 81 LEU A C 1
ATOM 616 O O . LEU A 1 81 ? -1.269 3.728 5.042 1.00 98.06 81 LEU A O 1
ATOM 620 N N . ALA A 1 82 ? -0.654 4.095 7.166 1.00 98.38 82 ALA A N 1
ATOM 621 C CA . ALA A 1 82 ? 0.676 4.583 6.810 1.00 98.38 82 ALA A CA 1
ATOM 622 C C . ALA A 1 82 ? 1.547 3.472 6.189 1.00 98.38 82 ALA A C 1
ATOM 624 O O . ALA A 1 82 ? 2.220 3.708 5.186 1.00 98.38 82 ALA A O 1
ATOM 625 N N . VAL A 1 83 ? 1.482 2.244 6.720 1.00 98.62 83 VAL A N 1
ATOM 626 C CA . VAL A 1 83 ? 2.133 1.068 6.111 1.00 98.62 83 VAL A CA 1
ATOM 627 C C . VAL A 1 83 ? 1.582 0.783 4.708 1.00 98.62 83 VAL A C 1
ATOM 629 O O . VAL A 1 83 ? 2.357 0.549 3.782 1.00 98.62 83 VAL A O 1
ATOM 632 N N . MET A 1 84 ? 0.259 0.844 4.529 1.00 98.44 84 MET A N 1
ATOM 633 C CA . MET A 1 84 ? -0.398 0.657 3.230 1.00 98.44 84 MET A CA 1
ATOM 634 C C . MET A 1 84 ? 0.093 1.674 2.195 1.00 98.44 84 MET A C 1
ATOM 636 O O . MET A 1 84 ? 0.455 1.285 1.089 1.00 98.44 84 MET A O 1
ATOM 640 N N . ALA A 1 85 ? 0.171 2.954 2.566 1.00 98.06 85 ALA A N 1
ATOM 641 C CA . ALA A 1 85 ? 0.627 4.019 1.674 1.00 98.06 85 ALA A CA 1
ATOM 642 C C . ALA A 1 85 ? 2.100 3.851 1.251 1.00 98.06 85 ALA A C 1
ATOM 644 O O . ALA A 1 85 ? 2.443 4.043 0.081 1.00 98.06 85 ALA A O 1
ATOM 645 N N . LEU A 1 86 ? 2.975 3.445 2.181 1.00 98.62 86 LEU A N 1
ATOM 646 C CA . LEU A 1 86 ? 4.363 3.097 1.857 1.00 98.62 86 LEU A CA 1
ATOM 647 C C . LEU A 1 86 ? 4.431 1.920 0.874 1.00 98.62 86 LEU A C 1
ATOM 649 O O . LEU A 1 86 ? 5.222 1.948 -0.069 1.00 98.62 86 LEU A O 1
ATOM 653 N N . ASN A 1 87 ? 3.588 0.901 1.062 1.00 98.69 87 ASN A N 1
ATOM 654 C CA . ASN A 1 87 ? 3.551 -0.251 0.167 1.00 98.69 87 ASN A CA 1
ATOM 655 C C . ASN A 1 87 ? 3.007 0.096 -1.228 1.00 98.69 87 ASN A C 1
ATOM 657 O O . ASN A 1 87 ? 3.522 -0.432 -2.211 1.00 98.69 87 ASN A O 1
ATOM 661 N N . GLU A 1 88 ? 2.024 0.992 -1.329 1.00 97.94 88 GLU A N 1
ATOM 662 C CA . GLU A 1 88 ? 1.532 1.487 -2.622 1.00 97.94 88 GLU A CA 1
ATOM 663 C C . GLU A 1 88 ? 2.644 2.228 -3.378 1.00 97.94 88 GLU A C 1
ATOM 665 O O . GLU A 1 88 ? 2.895 1.966 -4.552 1.00 97.94 88 GLU A O 1
ATOM 670 N N . THR A 1 89 ? 3.414 3.062 -2.670 1.00 98.06 89 THR A N 1
ATOM 671 C CA . THR A 1 89 ? 4.573 3.760 -3.249 1.00 98.06 89 THR A CA 1
ATOM 672 C C . THR A 1 89 ? 5.628 2.760 -3.735 1.00 98.06 89 THR A C 1
ATOM 674 O O . THR A 1 89 ? 6.144 2.876 -4.846 1.00 98.06 89 THR A O 1
ATOM 677 N N . ARG A 1 90 ? 5.915 1.721 -2.938 1.00 98.62 90 ARG A N 1
ATOM 678 C CA . ARG A 1 90 ? 6.838 0.637 -3.307 1.00 98.62 90 ARG A CA 1
ATOM 679 C C . ARG A 1 90 ? 6.362 -0.099 -4.565 1.00 98.62 90 ARG A C 1
ATOM 681 O O . ARG A 1 90 ? 7.175 -0.386 -5.442 1.00 98.62 90 ARG A O 1
ATOM 688 N N . TRP A 1 91 ? 5.064 -0.388 -4.665 1.00 98.19 91 TRP A N 1
ATOM 689 C CA . TRP A 1 91 ? 4.460 -1.015 -5.842 1.00 98.19 91 TRP A CA 1
ATOM 690 C C . TRP A 1 91 ? 4.581 -0.133 -7.092 1.00 98.19 91 TRP A C 1
ATOM 692 O O . TRP A 1 91 ? 4.910 -0.636 -8.167 1.00 98.19 91 TRP A O 1
ATOM 702 N N . ASP A 1 92 ? 4.402 1.181 -6.962 1.00 96.44 92 ASP A N 1
ATOM 703 C CA . ASP A 1 92 ? 4.551 2.120 -8.077 1.00 96.44 92 ASP A CA 1
ATOM 704 C C . ASP A 1 92 ? 5.985 2.175 -8.623 1.00 96.44 92 ASP A C 1
ATOM 706 O O . ASP A 1 92 ? 6.192 2.245 -9.842 1.00 96.44 92 ASP A O 1
ATOM 710 N N . VAL A 1 93 ? 6.988 2.102 -7.742 1.00 97.94 93 VAL A N 1
ATOM 711 C CA . VAL A 1 93 ? 8.397 1.991 -8.149 1.00 97.94 93 VAL A CA 1
ATOM 712 C C . VAL A 1 93 ? 8.642 0.647 -8.842 1.00 97.94 93 VAL A C 1
ATOM 714 O O . VAL A 1 93 ? 9.204 0.614 -9.939 1.00 97.94 93 VAL A O 1
ATOM 717 N N . GLU A 1 94 ? 8.149 -0.458 -8.276 1.00 98.31 94 GLU A N 1
ATOM 718 C CA . GLU A 1 94 ? 8.250 -1.798 -8.872 1.00 98.31 94 GLU A CA 1
ATOM 719 C C . GLU A 1 94 ? 7.611 -1.858 -10.270 1.00 98.31 94 GLU A C 1
ATOM 721 O O . GLU A 1 94 ? 8.163 -2.456 -11.200 1.00 98.31 94 GLU A O 1
ATOM 726 N N . ARG A 1 95 ? 6.479 -1.177 -10.470 1.00 96.50 95 ARG A N 1
ATOM 727 C CA . ARG A 1 95 ? 5.790 -1.096 -11.763 1.00 96.50 95 ARG A CA 1
ATOM 728 C C . ARG A 1 95 ? 6.692 -0.535 -12.866 1.00 96.50 95 ARG A C 1
ATOM 730 O O . ARG A 1 95 ? 6.612 -1.015 -13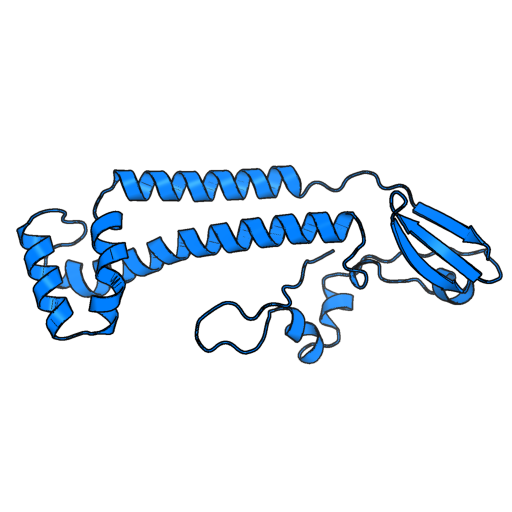.996 1.00 96.50 95 ARG A O 1
ATOM 737 N N . ARG A 1 96 ? 7.601 0.401 -12.562 1.00 96.31 96 ARG A N 1
ATOM 738 C CA . ARG A 1 96 ? 8.591 0.920 -13.533 1.00 96.31 96 ARG A CA 1
ATOM 739 C C . ARG A 1 96 ? 9.557 -0.167 -14.000 1.00 96.31 96 ARG A C 1
ATOM 741 O O . ARG A 1 96 ? 9.896 -0.213 -15.180 1.00 96.31 96 ARG A O 1
ATOM 748 N N . PHE A 1 97 ? 9.948 -1.089 -13.118 1.00 98.00 97 PHE A N 1
ATOM 749 C CA . PHE A 1 97 ? 10.745 -2.258 -13.503 1.00 98.00 97 PHE A CA 1
ATOM 750 C C . PHE A 1 97 ? 9.957 -3.224 -14.380 1.00 98.00 97 PHE A C 1
ATOM 752 O O . PHE A 1 97 ? 10.525 -3.785 -15.313 1.00 98.00 97 PHE A O 1
ATOM 759 N N . ARG A 1 98 ? 8.657 -3.408 -14.120 1.00 97.88 98 ARG A N 1
ATOM 760 C CA . ARG A 1 98 ? 7.792 -4.236 -14.976 1.00 97.88 98 ARG A CA 1
ATOM 761 C C . ARG A 1 98 ? 7.642 -3.632 -16.371 1.00 97.88 98 ARG A C 1
ATOM 763 O O . ARG A 1 98 ? 7.731 -4.363 -17.352 1.00 97.88 98 ARG A O 1
ATOM 770 N N . GLU A 1 99 ? 7.478 -2.313 -16.464 1.00 96.69 99 GLU A N 1
ATOM 771 C CA . GLU A 1 99 ? 7.466 -1.592 -17.742 1.00 96.69 99 GLU A CA 1
ATOM 772 C C . GLU A 1 99 ? 8.809 -1.701 -18.474 1.00 96.69 99 GLU A C 1
ATOM 774 O O . GLU A 1 99 ? 8.831 -2.041 -19.653 1.00 96.69 99 GLU A O 1
ATOM 779 N N . TRP A 1 100 ? 9.926 -1.468 -17.778 1.00 96.94 100 TRP A N 1
ATOM 780 C CA . TRP A 1 100 ? 11.271 -1.643 -18.330 1.00 96.94 100 TRP A CA 1
ATOM 781 C C . TRP A 1 100 ? 11.498 -3.065 -18.847 1.00 96.94 100 TRP A C 1
ATOM 783 O O . TRP A 1 100 ? 11.965 -3.239 -19.969 1.00 96.94 100 TRP A O 1
ATOM 793 N N . ALA A 1 101 ? 11.140 -4.077 -18.054 1.00 97.62 101 ALA A N 1
ATOM 794 C CA . ALA A 1 101 ? 11.265 -5.474 -18.442 1.00 97.62 101 ALA A CA 1
ATOM 795 C C . ALA A 1 101 ? 10.435 -5.765 -19.695 1.00 97.62 101 ALA A C 1
ATOM 797 O O . ALA A 1 101 ? 10.963 -6.336 -20.641 1.00 97.62 101 ALA A O 1
ATOM 798 N N . TRP A 1 102 ? 9.182 -5.313 -19.743 1.00 98.00 102 TRP A N 1
ATOM 799 C CA . TRP A 1 102 ? 8.340 -5.474 -20.926 1.00 98.00 102 TRP A CA 1
ATOM 800 C C . TRP A 1 102 ? 8.977 -4.853 -22.177 1.00 98.00 102 TRP A C 1
ATOM 802 O O . TRP A 1 102 ? 9.119 -5.530 -23.189 1.00 98.00 102 TRP A O 1
ATOM 812 N N . VAL A 1 103 ? 9.454 -3.603 -22.106 1.00 97.56 103 VAL A N 1
ATOM 813 C CA . VAL A 1 103 ? 10.141 -2.964 -23.245 1.00 97.56 103 VAL A CA 1
ATOM 814 C C . VAL A 1 103 ? 11.391 -3.749 -23.656 1.00 97.56 103 VAL A C 1
ATOM 816 O O . VAL A 1 103 ? 11.630 -3.994 -24.837 1.00 97.56 103 VAL A O 1
ATOM 819 N N . ASN A 1 104 ? 12.210 -4.142 -22.688 1.00 95.75 104 ASN A N 1
ATOM 820 C CA . ASN A 1 104 ? 13.515 -4.718 -22.964 1.00 95.75 104 ASN A CA 1
ATOM 821 C C . ASN A 1 104 ? 13.424 -6.163 -23.482 1.00 95.75 104 ASN A C 1
ATOM 823 O O . ASN A 1 104 ? 14.079 -6.504 -24.463 1.00 95.75 104 ASN A O 1
ATOM 827 N N . TYR A 1 105 ? 12.572 -6.995 -22.884 1.00 97.56 105 TYR A N 1
ATOM 828 C CA . TYR A 1 105 ? 12.415 -8.395 -23.276 1.00 97.56 105 TYR A CA 1
ATOM 829 C C . TYR A 1 105 ? 11.521 -8.578 -24.507 1.00 97.56 105 TYR A C 1
ATOM 831 O O . TYR A 1 105 ? 11.869 -9.380 -25.370 1.00 97.56 105 TYR A O 1
ATOM 839 N N . ASP A 1 106 ? 10.428 -7.824 -24.646 1.00 97.81 106 ASP A N 1
ATOM 840 C CA . ASP A 1 106 ? 9.477 -8.066 -25.741 1.00 97.81 106 ASP A CA 1
ATOM 841 C C . ASP A 1 106 ? 9.857 -7.318 -27.031 1.00 97.81 106 ASP A C 1
ATOM 843 O O . ASP A 1 106 ? 9.441 -7.719 -28.117 1.00 97.81 106 ASP A O 1
ATOM 847 N N . PHE A 1 107 ? 10.663 -6.248 -26.942 1.00 97.44 107 PHE A N 1
ATOM 848 C CA . PHE A 1 107 ? 11.025 -5.416 -28.101 1.00 97.44 107 PHE A CA 1
ATOM 849 C C . PHE A 1 107 ? 12.526 -5.355 -28.353 1.00 97.44 107 PHE A C 1
ATOM 851 O O . PHE A 1 107 ? 12.975 -5.618 -29.471 1.00 97.44 107 PHE A O 1
ATOM 858 N N . MET A 1 108 ? 13.316 -5.012 -27.333 1.00 97.75 108 MET A N 1
ATOM 859 C CA . MET A 1 108 ? 14.745 -4.769 -27.538 1.00 97.75 108 MET A CA 1
ATOM 860 C C . MET A 1 108 ? 15.537 -6.066 -27.709 1.00 97.75 108 MET A C 1
ATOM 862 O O . MET A 1 108 ? 16.396 -6.130 -28.584 1.00 97.75 108 MET A O 1
ATOM 866 N N . MET A 1 109 ? 15.218 -7.124 -26.958 1.00 97.81 109 MET A N 1
ATOM 867 C CA . MET A 1 109 ? 15.870 -8.429 -27.092 1.00 97.81 109 MET A CA 1
ATOM 868 C C . MET A 1 109 ? 15.693 -9.035 -28.498 1.00 97.81 109 MET A C 1
ATOM 870 O O . MET A 1 109 ? 16.719 -9.347 -29.106 1.00 97.81 109 MET A O 1
ATOM 874 N N . PRO A 1 110 ? 14.478 -9.146 -29.080 1.00 98.06 110 PRO A N 1
ATOM 875 C CA . PRO A 1 110 ? 14.317 -9.618 -30.459 1.00 98.06 110 PRO A CA 1
ATOM 876 C C . PRO A 1 110 ? 15.015 -8.733 -31.497 1.00 98.06 110 PRO A C 1
ATOM 878 O O . PRO A 1 110 ? 15.423 -9.217 -32.549 1.00 98.06 110 PRO A O 1
ATOM 881 N N . ALA A 1 111 ? 15.170 -7.440 -31.203 1.00 96.94 111 ALA A N 1
ATOM 882 C CA . ALA A 1 111 ? 15.889 -6.500 -32.054 1.00 96.94 111 ALA A CA 1
ATOM 883 C C . ALA A 1 111 ? 17.422 -6.547 -31.882 1.00 96.94 111 ALA A C 1
ATOM 885 O O . ALA A 1 111 ? 18.114 -5.814 -32.584 1.00 96.94 111 ALA A O 1
ATOM 886 N N . GLY A 1 112 ? 17.952 -7.385 -30.981 1.00 97.75 112 GLY A N 1
ATOM 887 C CA . GLY A 1 112 ? 19.391 -7.531 -30.730 1.00 97.75 112 GLY A CA 1
ATOM 888 C C . GLY A 1 112 ? 19.990 -6.508 -29.757 1.00 97.75 112 GLY A C 1
ATOM 889 O O . GLY A 1 112 ? 21.207 -6.398 -29.674 1.00 97.75 112 GLY A O 1
ATOM 890 N N . PHE A 1 113 ? 19.156 -5.782 -29.008 1.00 97.56 113 PHE A N 1
ATOM 891 C CA . PHE A 1 113 ? 19.540 -4.651 -28.152 1.00 97.56 113 PHE A CA 1
ATOM 892 C C . PHE A 1 113 ? 19.171 -4.855 -26.670 1.00 97.56 113 PHE A C 1
ATOM 894 O O . PHE A 1 113 ? 18.866 -3.900 -25.953 1.00 97.56 113 PHE A O 1
ATOM 901 N N . LEU A 1 114 ? 19.166 -6.104 -26.191 1.00 95.50 114 LEU A N 1
ATOM 902 C CA . LEU A 1 114 ? 18.879 -6.419 -24.787 1.00 95.50 114 LEU A CA 1
ATOM 903 C C . LEU A 1 114 ? 19.837 -5.666 -23.854 1.00 95.50 114 LEU A C 1
ATOM 905 O O . LEU A 1 114 ? 21.046 -5.882 -23.901 1.00 95.50 114 LEU A O 1
ATOM 909 N N . ASN A 1 115 ? 19.286 -4.838 -22.963 1.00 90.88 115 ASN A N 1
ATOM 910 C CA . ASN A 1 115 ? 20.049 -3.988 -22.037 1.00 90.88 115 ASN A CA 1
ATOM 911 C C . ASN A 1 115 ? 21.069 -3.041 -22.709 1.00 90.88 115 ASN A C 1
ATOM 913 O O . ASN A 1 115 ? 21.965 -2.550 -22.021 1.00 90.88 115 ASN A O 1
ATOM 917 N N . ASP A 1 116 ? 20.952 -2.770 -24.012 1.00 94.25 116 ASP A N 1
ATOM 918 C CA . ASP A 1 116 ? 21.869 -1.871 -24.715 1.00 94.25 116 ASP A CA 1
ATOM 919 C C . ASP A 1 116 ? 21.457 -0.396 -24.533 1.00 94.25 116 ASP A C 1
ATOM 921 O O . ASP A 1 116 ? 20.305 -0.019 -24.742 1.00 94.25 116 ASP A O 1
ATOM 925 N N . ASN A 1 117 ? 22.424 0.440 -24.148 1.00 94.25 117 ASN A N 1
ATOM 926 C CA . ASN A 1 117 ? 22.295 1.889 -23.960 1.00 94.25 117 ASN A CA 1
ATOM 927 C C . ASN A 1 117 ? 23.009 2.692 -25.070 1.00 94.25 117 ASN A C 1
ATOM 929 O O . ASN A 1 117 ? 23.385 3.848 -24.877 1.00 94.25 117 ASN A O 1
ATOM 933 N N . SER A 1 118 ? 23.270 2.072 -26.219 1.00 96.25 118 SER A N 1
ATOM 934 C CA . SER A 1 118 ? 23.870 2.729 -27.376 1.00 96.25 118 SER A CA 1
ATOM 935 C C . SER A 1 118 ? 22.876 3.638 -28.111 1.00 96.25 118 SER A C 1
ATOM 937 O O . SER A 1 118 ? 21.655 3.473 -28.037 1.00 96.25 118 SER A O 1
ATOM 939 N N . GLU A 1 119 ? 23.396 4.579 -28.906 1.00 96.06 119 GLU A N 1
ATOM 940 C CA . GLU A 1 119 ? 22.555 5.387 -29.803 1.00 96.06 119 GLU A CA 1
ATOM 941 C C . GLU A 1 119 ? 21.831 4.514 -30.842 1.00 96.06 119 GLU A C 1
ATOM 943 O O . GLU A 1 119 ? 20.714 4.829 -31.247 1.00 96.06 119 GLU A O 1
ATOM 948 N N . GLN A 1 120 ? 22.422 3.377 -31.230 1.00 97.62 120 GLN A N 1
ATOM 949 C CA . GLN A 1 120 ? 21.787 2.417 -32.137 1.00 97.62 120 GLN A CA 1
ATOM 950 C C . GLN A 1 120 ? 20.552 1.779 -31.489 1.00 97.62 120 GLN A C 1
ATOM 952 O O . GLN A 1 120 ? 19.490 1.734 -32.113 1.00 97.62 120 GLN A O 1
ATOM 957 N N . ALA A 1 121 ? 20.650 1.375 -30.219 1.00 97.31 121 ALA A N 1
ATOM 958 C CA . ALA A 1 121 ? 19.511 0.880 -29.450 1.00 97.31 121 ALA A CA 1
ATOM 959 C C . ALA A 1 121 ? 18.427 1.958 -29.294 1.00 97.31 121 ALA A C 1
ATOM 961 O O . ALA A 1 121 ? 17.241 1.688 -29.497 1.00 97.31 121 ALA A O 1
ATOM 962 N N . ALA A 1 122 ? 18.817 3.205 -29.005 1.00 96.50 122 ALA A N 1
ATOM 963 C CA . ALA A 1 122 ? 17.886 4.327 -28.899 1.00 96.50 122 ALA A CA 1
ATOM 964 C C . ALA A 1 122 ? 17.171 4.622 -30.230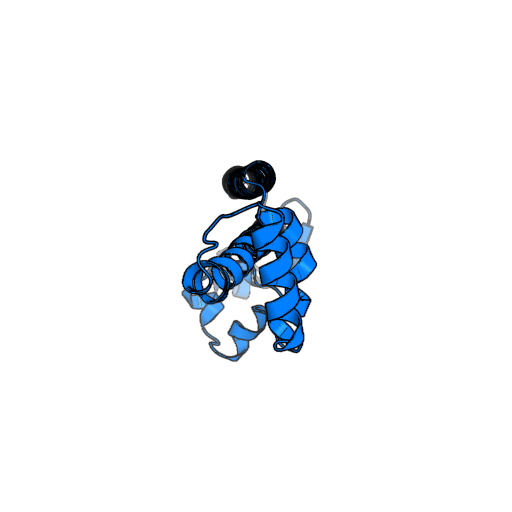 1.00 96.50 122 ALA A C 1
ATOM 966 O O . ALA A 1 122 ? 15.954 4.831 -30.251 1.00 96.50 122 ALA A O 1
ATOM 967 N N . GLN A 1 123 ? 17.894 4.597 -31.354 1.00 97.38 123 GLN A N 1
ATOM 968 C CA . GLN A 1 123 ? 17.305 4.729 -32.684 1.00 97.38 123 GLN A CA 1
ATOM 969 C C . GLN A 1 123 ? 16.322 3.595 -32.962 1.00 97.38 123 GLN A C 1
ATOM 971 O O . GLN A 1 123 ? 15.186 3.865 -33.363 1.00 97.38 123 GLN A O 1
ATOM 976 N N . LYS A 1 124 ? 16.719 2.349 -32.685 1.00 97.69 124 LYS A N 1
ATOM 977 C CA . LYS A 1 124 ? 15.853 1.193 -32.896 1.00 97.69 124 LYS A CA 1
ATOM 978 C C . LYS A 1 124 ? 14.578 1.281 -32.061 1.00 97.69 124 LYS A C 1
ATOM 980 O O . LYS A 1 124 ? 13.488 1.062 -32.584 1.00 97.69 124 LYS A O 1
ATOM 985 N N . PHE A 1 125 ? 14.683 1.676 -30.796 1.00 97.56 125 PHE A N 1
ATOM 986 C CA . PHE A 1 125 ? 13.525 1.897 -29.933 1.00 97.56 125 PHE A CA 1
ATOM 987 C C . PHE A 1 125 ? 12.577 2.972 -30.494 1.00 97.56 125 PHE A C 1
ATOM 989 O O . PHE A 1 125 ? 11.360 2.771 -30.535 1.00 97.56 125 PHE A O 1
ATOM 996 N N . ARG A 1 126 ? 13.110 4.101 -30.991 1.00 97.19 126 ARG A N 1
ATOM 997 C CA . ARG A 1 126 ? 12.303 5.160 -31.629 1.00 97.19 126 ARG A CA 1
ATOM 998 C C . ARG A 1 126 ? 11.590 4.678 -32.890 1.00 97.19 126 ARG A C 1
ATOM 1000 O O . ARG A 1 126 ? 10.476 5.133 -33.143 1.00 97.19 126 ARG A O 1
ATOM 1007 N N . GLU A 1 127 ? 12.206 3.792 -33.668 1.00 97.56 127 GLU A N 1
ATOM 1008 C CA . GLU A 1 127 ? 11.569 3.156 -34.826 1.00 97.56 127 GLU A CA 1
ATOM 1009 C C . GLU A 1 127 ? 10.403 2.267 -34.393 1.00 97.56 127 GLU A C 1
ATOM 1011 O O . GLU A 1 127 ? 9.291 2.475 -34.867 1.00 97.56 127 GLU A O 1
ATOM 1016 N N . LEU A 1 128 ? 10.618 1.369 -33.426 1.00 96.94 128 LEU A N 1
ATOM 1017 C CA . LEU A 1 128 ? 9.576 0.475 -32.901 1.00 96.94 128 LEU A CA 1
ATOM 1018 C C . LEU A 1 128 ? 8.381 1.244 -32.311 1.00 96.94 128 LEU A C 1
ATOM 1020 O O . LEU A 1 128 ? 7.236 0.811 -32.417 1.00 96.94 128 LEU A O 1
ATOM 1024 N N . CYS A 1 129 ? 8.624 2.419 -31.724 1.00 97.50 129 CYS A N 1
ATOM 1025 C CA . CYS A 1 129 ? 7.565 3.284 -31.202 1.00 97.50 129 CYS A CA 1
ATOM 1026 C C . CYS A 1 129 ? 6.621 3.844 -32.280 1.00 97.50 129 CYS A C 1
ATOM 1028 O O . CYS A 1 129 ? 5.521 4.269 -31.931 1.00 97.50 129 CYS A O 1
ATOM 1030 N N . LYS A 1 130 ? 7.032 3.922 -33.554 1.00 96.88 130 LYS A N 1
ATOM 1031 C CA . LYS A 1 130 ? 6.180 4.475 -34.626 1.00 96.88 130 LYS A CA 1
ATOM 1032 C C . LYS A 1 130 ? 4.970 3.586 -34.899 1.00 96.88 130 LYS A C 1
ATOM 1034 O O . LYS A 1 130 ? 3.889 4.108 -35.151 1.00 96.88 130 LYS A O 1
ATOM 1039 N N . ASP A 1 131 ? 5.152 2.277 -34.757 1.00 94.81 131 ASP A N 1
ATOM 1040 C CA . ASP A 1 131 ? 4.134 1.272 -35.066 1.00 94.81 131 ASP A CA 1
ATOM 1041 C C . ASP A 1 131 ? 3.354 0.814 -33.820 1.00 94.81 131 ASP A C 1
ATOM 1043 O O . ASP A 1 131 ? 2.402 0.043 -33.925 1.00 94.81 131 ASP A O 1
ATOM 1047 N N . ASN A 1 132 ? 3.732 1.283 -32.622 1.00 96.81 132 ASN A N 1
ATOM 1048 C CA . ASN A 1 132 ? 3.106 0.877 -31.365 1.00 96.81 132 ASN A CA 1
ATOM 1049 C C . ASN A 1 132 ? 2.932 2.057 -30.392 1.00 96.81 132 ASN A C 1
ATOM 1051 O O . ASN A 1 132 ? 3.862 2.466 -29.693 1.00 96.81 132 ASN A O 1
ATOM 1055 N N . SER A 1 133 ? 1.701 2.573 -30.295 1.00 95.88 133 SER A N 1
ATOM 1056 C CA . SER A 1 133 ? 1.361 3.693 -29.405 1.00 95.88 133 SER A CA 1
ATOM 1057 C C . SER A 1 133 ? 1.539 3.369 -27.918 1.00 95.88 133 SER A C 1
ATOM 1059 O O . SER A 1 133 ? 1.885 4.257 -27.139 1.00 95.88 133 SER A O 1
ATOM 1061 N N . TRP A 1 134 ? 1.344 2.109 -27.510 1.00 94.62 134 TRP A N 1
ATOM 1062 C CA . TRP A 1 134 ? 1.563 1.700 -26.122 1.00 94.62 134 TRP A CA 1
ATOM 1063 C C . TRP A 1 134 ? 3.052 1.707 -25.780 1.00 94.62 134 TRP A C 1
ATOM 1065 O O . TRP A 1 134 ? 3.438 2.292 -24.772 1.00 94.62 134 TRP A O 1
ATOM 1075 N N . LEU A 1 135 ? 3.905 1.177 -26.658 1.00 97.00 135 LEU A N 1
ATOM 1076 C CA . LEU A 1 135 ? 5.360 1.280 -26.529 1.00 97.00 135 LEU A CA 1
ATOM 1077 C C . LEU A 1 135 ? 5.815 2.745 -26.508 1.00 97.00 135 LEU A C 1
ATOM 1079 O O . LEU A 1 135 ? 6.601 3.142 -25.649 1.00 97.00 135 LEU A O 1
ATOM 1083 N N . ALA A 1 136 ? 5.254 3.577 -27.390 1.00 97.12 136 ALA A N 1
ATOM 1084 C CA . ALA A 1 136 ? 5.549 5.005 -27.431 1.00 97.12 136 ALA A CA 1
ATOM 1085 C C . ALA A 1 136 ? 5.195 5.730 -26.120 1.00 97.12 136 ALA A C 1
ATOM 1087 O O . ALA A 1 136 ? 5.891 6.676 -25.748 1.00 97.12 136 ALA A O 1
ATOM 1088 N N . SER A 1 137 ? 4.168 5.277 -25.392 1.00 95.56 137 SER A N 1
ATOM 1089 C CA . SER A 1 137 ? 3.815 5.816 -24.069 1.00 95.56 137 SER A CA 1
ATOM 1090 C C . SER A 1 137 ? 4.872 5.528 -22.993 1.00 95.56 137 SER A C 1
ATOM 1092 O O . SER A 1 137 ? 4.905 6.203 -21.968 1.00 95.56 137 SER A O 1
ATOM 1094 N N . LYS A 1 138 ? 5.767 4.557 -23.229 1.00 96.00 138 LYS A N 1
ATOM 1095 C CA . LYS A 1 138 ? 6.828 4.138 -22.297 1.00 96.00 138 LYS A CA 1
ATOM 1096 C C . LYS A 1 138 ? 8.185 4.774 -22.584 1.00 96.00 138 LYS A C 1
ATOM 1098 O O . LYS A 1 138 ? 9.167 4.410 -21.945 1.00 96.00 138 LYS A O 1
ATOM 1103 N N . LYS A 1 139 ? 8.256 5.752 -23.498 1.00 95.06 139 LYS A N 1
ATOM 1104 C CA . LYS A 1 139 ? 9.505 6.458 -23.841 1.00 95.06 139 LYS A CA 1
ATOM 1105 C C . LYS A 1 139 ? 10.225 7.029 -22.621 1.00 95.06 139 LYS A C 1
ATOM 1107 O O . LYS A 1 139 ? 11.427 6.836 -22.506 1.00 95.06 139 LYS A O 1
ATOM 1112 N N . GLY A 1 140 ? 9.491 7.684 -21.717 1.00 94.44 140 GLY A N 1
ATOM 1113 C CA . GLY A 1 140 ? 10.070 8.247 -20.493 1.00 94.44 140 GLY A CA 1
ATOM 1114 C C . GLY A 1 140 ? 10.681 7.172 -19.594 1.00 94.44 140 GLY A C 1
ATOM 1115 O O . GLY A 1 140 ? 11.836 7.293 -19.198 1.00 94.44 140 GLY A O 1
ATOM 1116 N N . THR A 1 141 ? 9.944 6.082 -19.344 1.00 94.75 141 THR A N 1
ATOM 1117 C CA . THR A 1 141 ? 10.450 4.950 -18.557 1.00 94.75 141 THR A CA 1
ATOM 1118 C C . THR A 1 141 ? 11.683 4.328 -19.212 1.00 94.75 141 THR A C 1
ATOM 1120 O O . THR A 1 141 ? 12.663 4.083 -18.520 1.00 94.75 141 THR A O 1
ATOM 1123 N N . TYR A 1 142 ? 11.678 4.102 -20.531 1.00 95.44 142 TYR A N 1
ATOM 1124 C CA . TYR A 1 142 ? 12.820 3.524 -21.250 1.00 95.44 142 TYR A CA 1
ATOM 1125 C C . TYR A 1 142 ? 14.074 4.410 -21.180 1.00 95.44 142 TYR A C 1
ATOM 1127 O O . TYR A 1 142 ? 15.139 3.919 -20.811 1.00 95.44 142 TYR A O 1
ATOM 1135 N N . ASP A 1 143 ? 13.945 5.707 -21.479 1.00 93.56 143 ASP A N 1
ATOM 1136 C CA . ASP A 1 143 ? 15.062 6.666 -21.485 1.00 93.56 143 ASP A CA 1
ATOM 1137 C C . ASP A 1 143 ? 15.768 6.763 -20.122 1.00 93.56 143 ASP A C 1
ATOM 1139 O O . ASP A 1 143 ? 16.992 6.865 -20.041 1.00 93.56 143 ASP A O 1
ATOM 1143 N N . GLN A 1 144 ? 14.998 6.659 -19.038 1.00 95.12 144 GLN A N 1
ATOM 1144 C CA . GLN A 1 144 ? 15.532 6.617 -17.680 1.00 95.12 144 GLN A CA 1
ATOM 1145 C C . GLN A 1 144 ? 16.125 5.243 -17.344 1.00 95.12 144 GLN A C 1
ATOM 1147 O O . GLN A 1 144 ? 17.285 5.132 -16.945 1.00 95.12 144 GLN A O 1
ATOM 1152 N N . MET A 1 145 ? 15.332 4.182 -17.512 1.00 96.69 145 MET A N 1
ATOM 1153 C CA . MET A 1 145 ? 15.637 2.837 -17.018 1.00 96.69 145 MET A CA 1
ATOM 1154 C C . MET A 1 145 ? 16.711 2.105 -17.815 1.00 96.69 145 MET A C 1
ATOM 1156 O O . MET A 1 145 ? 17.222 1.098 -17.326 1.00 96.69 145 MET A O 1
ATOM 1160 N N . VAL A 1 146 ? 17.101 2.586 -18.998 1.00 95.00 146 VAL A N 1
ATOM 1161 C CA . VAL A 1 146 ? 18.242 2.036 -19.748 1.00 95.00 146 VAL A CA 1
ATOM 1162 C C . VAL A 1 146 ? 19.565 2.191 -18.978 1.00 95.00 146 VAL A C 1
ATOM 1164 O O . VAL A 1 146 ? 20.460 1.351 -19.098 1.00 95.00 146 VAL A O 1
ATOM 1167 N N . ARG A 1 147 ? 19.657 3.189 -18.087 1.00 95.19 147 ARG A N 1
ATOM 1168 C CA . ARG A 1 147 ? 20.831 3.463 -17.244 1.00 95.19 147 ARG A CA 1
ATOM 1169 C C . ARG A 1 147 ? 20.840 2.579 -15.994 1.00 95.19 147 ARG A C 1
ATOM 1171 O O . ARG A 1 147 ? 19.894 2.656 -15.206 1.00 95.19 147 ARG A O 1
ATOM 1178 N N . PRO A 1 148 ? 21.871 1.741 -15.775 1.00 95.38 148 PRO A N 1
ATOM 1179 C CA . PRO A 1 148 ? 21.944 0.893 -14.586 1.00 95.38 148 PRO A CA 1
ATOM 1180 C C . PRO A 1 148 ? 21.925 1.689 -13.278 1.00 95.38 148 PRO A C 1
ATOM 1182 O O . PRO A 1 148 ? 21.347 1.216 -12.307 1.00 95.38 148 PRO A O 1
ATOM 1185 N N . GLU A 1 149 ? 22.472 2.904 -13.261 1.00 97.06 149 GLU A N 1
ATOM 1186 C CA . GLU A 1 149 ? 22.515 3.781 -12.088 1.00 97.06 149 GLU A CA 1
ATOM 1187 C C . GLU A 1 149 ? 21.109 4.202 -11.641 1.00 97.06 149 GLU A C 1
ATOM 1189 O O . GLU A 1 149 ? 20.814 4.225 -10.449 1.00 97.06 149 GLU A O 1
ATOM 1194 N N . VAL A 1 150 ? 20.213 4.479 -12.595 1.00 97.62 150 VAL A N 1
ATOM 1195 C CA . VAL A 1 150 ? 18.807 4.807 -12.305 1.00 97.62 150 VAL A CA 1
ATOM 1196 C C . VAL A 1 150 ? 18.077 3.585 -11.754 1.00 97.62 150 VAL A C 1
ATOM 1198 O O . VAL A 1 150 ? 17.319 3.696 -10.791 1.00 97.62 150 VAL A O 1
ATOM 1201 N N . ARG A 1 151 ? 18.329 2.403 -12.330 1.00 97.56 151 ARG A N 1
ATOM 1202 C CA . ARG A 1 151 ? 17.741 1.152 -11.831 1.00 97.56 151 ARG A CA 1
ATOM 1203 C C . ARG A 1 151 ? 18.203 0.847 -10.412 1.00 97.56 151 ARG A C 1
ATOM 1205 O O . ARG A 1 151 ? 17.390 0.454 -9.586 1.00 97.56 151 ARG A O 1
ATOM 1212 N N . GLU A 1 152 ? 19.482 1.047 -10.122 1.00 98.38 152 GLU A N 1
ATOM 1213 C CA . GLU A 1 152 ? 20.020 0.850 -8.779 1.00 98.38 152 GLU A CA 1
ATOM 1214 C C . GLU A 1 152 ? 19.403 1.839 -7.779 1.00 98.38 152 GLU A C 1
ATOM 1216 O O . GLU A 1 152 ? 18.963 1.423 -6.711 1.00 98.38 152 GLU A O 1
ATOM 1221 N N . ALA A 1 153 ? 19.245 3.113 -8.153 1.00 98.56 153 ALA A N 1
ATOM 1222 C CA . ALA A 1 153 ? 18.577 4.102 -7.307 1.00 98.56 153 ALA A CA 1
ATOM 1223 C C . ALA A 1 153 ? 17.122 3.715 -6.979 1.00 98.56 153 ALA A C 1
ATOM 1225 O O . ALA A 1 153 ? 16.720 3.765 -5.819 1.00 98.56 153 ALA A O 1
ATOM 1226 N N . TYR A 1 154 ? 16.335 3.267 -7.964 1.00 98.38 154 TYR A N 1
ATOM 1227 C CA . TYR A 1 154 ? 14.964 2.806 -7.705 1.00 98.38 154 TYR A CA 1
ATOM 1228 C C . TYR A 1 154 ? 14.903 1.508 -6.898 1.00 98.38 154 TYR A C 1
ATOM 1230 O O . TYR A 1 154 ? 13.961 1.299 -6.136 1.00 98.38 154 TYR A O 1
ATOM 1238 N N . LYS A 1 155 ? 15.895 0.626 -7.038 1.00 98.62 155 LYS A N 1
ATOM 1239 C CA . LYS A 1 155 ? 15.994 -0.565 -6.194 1.00 98.62 155 LYS A CA 1
ATOM 1240 C C . LYS A 1 155 ? 16.229 -0.174 -4.733 1.00 98.62 155 LYS A C 1
ATOM 1242 O O . LYS A 1 155 ? 15.498 -0.646 -3.866 1.00 98.62 155 LYS A O 1
ATOM 1247 N N . GLN A 1 156 ? 17.166 0.737 -4.480 1.00 98.69 156 GLN A N 1
ATOM 1248 C CA . GLN A 1 156 ? 17.432 1.273 -3.142 1.00 98.69 156 GLN A CA 1
ATOM 1249 C C . GLN A 1 156 ? 16.225 2.029 -2.572 1.00 98.69 156 GLN A C 1
ATOM 1251 O O . GLN A 1 156 ? 15.943 1.932 -1.382 1.00 98.69 156 GLN A O 1
ATOM 1256 N N . GLU A 1 157 ? 15.465 2.738 -3.412 1.00 98.56 157 GLU A N 1
ATOM 1257 C CA . GLU A 1 157 ? 14.200 3.364 -3.011 1.00 98.56 157 GLU A CA 1
ATOM 1258 C C . GLU A 1 157 ? 13.182 2.318 -2.526 1.00 98.56 157 GLU A C 1
ATOM 1260 O O . GLU A 1 157 ? 12.598 2.483 -1.455 1.00 98.56 157 GLU A O 1
ATOM 1265 N N . MET A 1 158 ? 13.000 1.209 -3.256 1.00 98.69 158 MET A N 1
ATOM 1266 C CA . MET A 1 158 ? 12.121 0.118 -2.813 1.00 98.69 158 MET A CA 1
ATOM 1267 C C . MET A 1 158 ? 12.601 -0.523 -1.508 1.00 98.69 158 MET A C 1
ATOM 1269 O O . MET A 1 158 ? 11.775 -0.789 -0.637 1.00 98.69 158 MET A O 1
ATOM 1273 N N . GLU A 1 159 ? 13.907 -0.760 -1.359 1.00 98.75 159 GLU A N 1
ATOM 1274 C CA . GLU A 1 159 ? 14.498 -1.301 -0.127 1.00 98.75 159 GLU A CA 1
ATOM 1275 C C . GLU A 1 159 ? 14.240 -0.364 1.060 1.00 98.75 159 GLU A C 1
ATOM 1277 O O . GLU A 1 159 ? 13.728 -0.804 2.089 1.00 98.75 159 GLU A O 1
ATOM 1282 N N . LEU A 1 160 ? 14.458 0.943 0.887 1.00 98.75 160 LEU A N 1
ATOM 1283 C CA . LEU A 1 160 ? 14.164 1.943 1.910 1.00 98.75 160 LEU A CA 1
ATOM 1284 C C . LEU A 1 160 ? 12.680 1.948 2.302 1.00 98.75 160 LEU A C 1
ATOM 1286 O O . LEU A 1 160 ? 12.360 2.020 3.489 1.00 98.75 160 LEU A O 1
ATOM 1290 N N . LEU A 1 161 ? 11.765 1.881 1.331 1.00 98.75 161 LEU A N 1
ATOM 1291 C CA . LEU A 1 161 ? 10.324 1.829 1.597 1.00 98.75 161 LEU A CA 1
ATOM 1292 C C . LEU A 1 161 ? 9.950 0.573 2.394 1.00 98.75 161 LEU A C 1
ATOM 1294 O O . LEU A 1 161 ? 9.176 0.660 3.348 1.00 98.75 161 LEU A O 1
ATOM 1298 N N . VAL A 1 162 ? 10.531 -0.577 2.044 1.00 98.75 162 VAL A N 1
ATOM 1299 C CA . VAL A 1 162 ? 10.353 -1.837 2.777 1.00 98.75 162 VAL A CA 1
ATOM 1300 C C . VAL A 1 162 ? 10.896 -1.724 4.204 1.00 98.75 162 VAL A C 1
ATOM 1302 O O . VAL A 1 162 ? 10.194 -2.089 5.149 1.00 98.75 162 VAL A O 1
ATOM 1305 N N . ASP A 1 163 ? 12.078 -1.143 4.394 1.00 98.75 163 ASP A N 1
ATOM 1306 C CA . ASP A 1 163 ? 12.649 -0.909 5.722 1.00 98.75 163 ASP A CA 1
ATOM 1307 C C . ASP A 1 163 ? 11.759 0.005 6.573 1.00 98.75 163 ASP A C 1
ATOM 1309 O O . ASP A 1 163 ? 11.521 -0.275 7.752 1.00 98.75 163 ASP A O 1
ATOM 1313 N N . GLN A 1 164 ? 11.207 1.078 5.991 1.00 98.69 164 GLN A N 1
ATOM 1314 C CA . GLN A 1 164 ? 10.254 1.940 6.697 1.00 98.69 164 GLN A CA 1
ATOM 1315 C C . GLN A 1 164 ? 8.974 1.188 7.070 1.00 98.69 164 GLN A C 1
ATOM 1317 O O . GLN A 1 164 ? 8.483 1.366 8.185 1.00 98.69 164 GLN A O 1
ATOM 1322 N N . ILE A 1 165 ? 8.456 0.323 6.190 1.00 98.81 165 ILE A N 1
ATOM 1323 C CA . ILE A 1 165 ? 7.301 -0.535 6.487 1.00 98.81 165 ILE A CA 1
ATOM 1324 C C . ILE A 1 165 ? 7.591 -1.417 7.705 1.00 98.81 165 ILE A C 1
ATOM 1326 O O . ILE A 1 165 ? 6.811 -1.405 8.656 1.00 98.81 165 ILE A O 1
ATOM 1330 N N . TYR A 1 166 ? 8.714 -2.140 7.720 1.00 98.62 166 TYR A N 1
ATOM 1331 C CA . TYR A 1 166 ? 9.060 -3.048 8.822 1.00 98.62 166 TYR A CA 1
ATOM 1332 C C . TYR A 1 166 ? 9.441 -2.330 10.119 1.00 98.62 166 TYR A C 1
ATOM 1334 O O . TYR A 1 166 ? 9.207 -2.843 11.214 1.00 98.62 166 TYR A O 1
ATOM 1342 N N . LYS A 1 167 ? 9.990 -1.120 10.024 1.00 98.19 167 LYS A N 1
ATOM 1343 C CA . LYS A 1 167 ? 10.217 -0.265 11.190 1.00 98.19 167 LYS A CA 1
ATOM 1344 C C . LYS A 1 167 ? 8.900 0.242 11.775 1.00 98.19 167 LYS A C 1
ATOM 1346 O O . LYS A 1 167 ? 8.753 0.315 12.995 1.00 98.19 167 LYS A O 1
ATOM 1351 N N . LEU A 1 168 ? 7.957 0.630 10.917 1.00 97.88 168 LEU A N 1
ATOM 1352 C CA . LEU A 1 168 ? 6.694 1.224 11.332 1.00 97.88 168 LEU A CA 1
ATOM 1353 C C . LEU A 1 168 ? 5.678 0.183 11.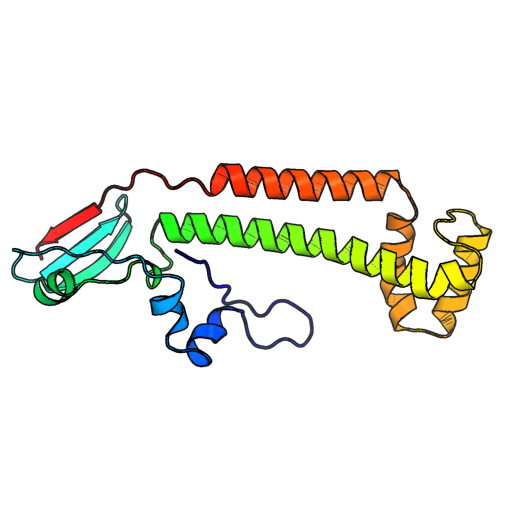787 1.00 97.88 168 LEU A C 1
ATOM 1355 O O . LEU A 1 168 ? 4.895 0.504 12.664 1.00 97.88 168 LEU A O 1
ATOM 1359 N N . ASN A 1 169 ? 5.660 -1.030 11.239 1.00 98.00 169 ASN A N 1
ATOM 1360 C CA . ASN A 1 169 ? 4.584 -2.002 11.471 1.00 98.00 169 ASN A CA 1
ATOM 1361 C C . ASN A 1 169 ? 4.577 -2.661 12.865 1.00 98.00 169 ASN A C 1
ATOM 1363 O O . ASN A 1 169 ? 3.715 -3.493 13.132 1.00 98.00 169 ASN A O 1
ATOM 1367 N N . GLN A 1 170 ? 5.500 -2.290 13.755 1.00 98.00 170 GLN A N 1
ATOM 1368 C CA . GLN A 1 170 ? 5.546 -2.792 15.126 1.00 98.00 170 GLN A CA 1
ATOM 1369 C C . GLN A 1 170 ? 4.411 -2.167 15.960 1.00 98.00 170 GLN A C 1
ATOM 1371 O O . GLN A 1 170 ? 4.412 -0.942 16.148 1.00 98.00 170 GLN A O 1
ATOM 1376 N N . PRO A 1 171 ? 3.449 -2.953 16.486 1.00 96.38 171 PRO A N 1
ATOM 1377 C CA . PRO A 1 171 ? 2.381 -2.417 17.323 1.00 96.38 171 PRO A CA 1
ATOM 1378 C C . PRO A 1 171 ? 2.937 -1.722 18.566 1.00 96.38 171 PRO A C 1
ATOM 1380 O O . PRO A 1 171 ? 3.921 -2.166 19.165 1.00 96.38 171 PRO A O 1
ATOM 1383 N N . ARG A 1 172 ? 2.297 -0.625 18.973 1.00 94.62 172 ARG A N 1
ATOM 1384 C CA . ARG A 1 172 ? 2.669 0.116 20.182 1.00 94.62 172 ARG A CA 1
ATOM 1385 C C . ARG A 1 172 ? 1.688 -0.182 21.306 1.00 94.62 172 ARG A C 1
ATOM 1387 O O . ARG A 1 172 ? 0.577 -0.653 21.086 1.00 94.62 172 ARG A O 1
ATOM 1394 N N . LYS A 1 173 ? 2.110 0.091 22.541 1.00 97.56 173 LYS A N 1
ATOM 1395 C CA . LYS A 1 173 ? 1.177 0.091 23.669 1.00 97.56 173 LYS A CA 1
ATOM 1396 C C . LYS A 1 173 ? 0.207 1.256 23.490 1.00 97.56 173 LYS A C 1
ATOM 1398 O O . LYS A 1 173 ? 0.658 2.390 23.354 1.00 97.56 173 LYS A O 1
ATOM 1403 N N . HIS A 1 174 ? -1.083 0.951 23.538 1.00 98.06 174 HIS A N 1
ATOM 1404 C CA . HIS A 1 174 ? -2.169 1.921 23.466 1.00 98.06 174 HIS A CA 1
ATOM 1405 C C . HIS A 1 174 ? -2.931 1.957 24.793 1.00 98.06 174 HIS A C 1
ATOM 1407 O O . HIS A 1 174 ? -3.065 0.937 25.474 1.00 98.06 174 HIS A O 1
ATOM 1413 N N . THR A 1 175 ? -3.419 3.136 25.168 1.00 98.50 175 THR A N 1
ATOM 1414 C CA . THR A 1 175 ? -4.237 3.340 26.365 1.00 98.50 175 THR A CA 1
ATOM 1415 C C . THR A 1 175 ? -5.704 3.341 25.978 1.00 98.50 175 THR A C 1
ATOM 1417 O O . THR A 1 175 ? -6.159 4.227 25.261 1.00 98.50 175 THR A O 1
ATOM 1420 N N . PHE A 1 176 ? -6.448 2.368 26.491 1.00 98.50 176 PHE A N 1
ATOM 1421 C CA . PHE A 1 176 ? -7.887 2.255 26.294 1.00 98.50 176 PHE A CA 1
ATOM 1422 C C . PHE A 1 176 ? -8.610 2.862 27.494 1.00 98.50 176 PHE A C 1
ATOM 1424 O O . PHE A 1 176 ? -8.316 2.511 28.638 1.00 98.50 176 PHE A O 1
ATOM 1431 N N . LEU A 1 177 ? -9.572 3.745 27.240 1.00 98.56 177 LEU A N 1
ATOM 1432 C CA . LEU A 1 177 ? -10.414 4.344 28.269 1.00 98.56 177 LEU A CA 1
ATOM 1433 C C . LEU A 1 177 ? -11.883 4.106 27.931 1.00 98.56 177 LEU A C 1
ATOM 1435 O O . LEU A 1 177 ? -12.347 4.471 26.854 1.00 98.56 177 LEU A O 1
ATOM 1439 N N . LEU A 1 178 ? -12.612 3.540 28.890 1.00 98.56 178 LEU A N 1
ATOM 1440 C CA . LEU A 1 178 ? -14.067 3.448 28.864 1.00 98.56 178 LEU A CA 1
ATOM 1441 C C . LEU A 1 178 ? -14.633 4.435 29.879 1.00 98.56 178 LEU A C 1
ATOM 1443 O O . LEU A 1 178 ? -14.535 4.223 31.090 1.00 98.56 178 LEU A O 1
ATOM 1447 N N . LYS A 1 179 ? -15.234 5.516 29.386 1.00 98.38 179 LYS A N 1
ATOM 1448 C CA . LYS A 1 179 ? -15.866 6.539 30.218 1.00 98.38 179 LYS A CA 1
ATOM 1449 C C . LYS A 1 179 ? -17.370 6.303 30.248 1.00 98.38 179 LYS A C 1
ATOM 1451 O O . LYS A 1 179 ? -18.021 6.368 29.211 1.00 98.38 179 LYS A O 1
ATOM 1456 N N . LYS A 1 180 ? -17.919 6.023 31.431 1.00 97.94 180 LYS A N 1
ATOM 1457 C CA . LYS A 1 180 ? -19.367 5.856 31.603 1.00 97.94 180 LYS A CA 1
ATOM 1458 C C . LYS A 1 180 ? -20.091 7.173 31.297 1.00 97.94 180 LYS A C 1
ATOM 1460 O O . LYS A 1 180 ? -19.627 8.221 31.753 1.00 97.94 180 LYS A O 1
ATOM 1465 N N . LEU A 1 181 ? -21.188 7.092 30.544 1.00 96.25 181 LEU A N 1
ATOM 1466 C CA . LEU A 1 181 ? -22.087 8.205 30.222 1.00 96.25 181 LEU A CA 1
ATOM 1467 C C . LEU A 1 181 ? -23.281 8.266 31.181 1.00 96.25 181 LEU A C 1
ATOM 1469 O O . LEU A 1 181 ? -23.726 7.187 31.644 1.00 96.25 181 LEU A O 1
#

pLDDT: mean 96.59, std 2.35, range [84.88, 98.81]